Protein AF-A0A1Y5DKB1-F1 (afdb_monomer)

Structure (mmCIF, N/CA/C/O backbone):
data_AF-A0A1Y5DKB1-F1
#
_entry.id   AF-A0A1Y5DKB1-F1
#
loop_
_atom_site.group_PDB
_atom_site.id
_atom_site.type_symbol
_atom_site.label_atom_id
_atom_site.label_alt_id
_atom_site.label_comp_id
_atom_site.label_asym_id
_atom_site.label_entity_id
_atom_site.label_seq_id
_atom_site.pdbx_PDB_ins_code
_atom_site.Cartn_x
_atom_site.Cartn_y
_atom_site.Cartn_z
_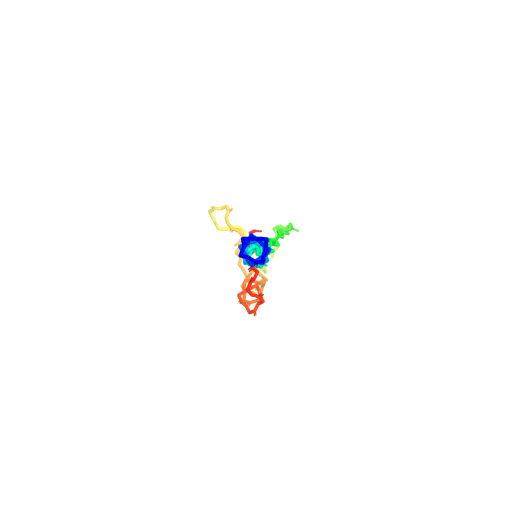atom_site.occupancy
_atom_site.B_iso_or_equiv
_atom_site.auth_seq_id
_atom_site.auth_comp_id
_atom_site.auth_asym_id
_atom_site.auth_atom_id
_atom_site.pdbx_PDB_model_num
ATOM 1 N N . MET A 1 1 ? -31.052 6.381 40.512 1.00 66.81 1 MET A N 1
ATOM 2 C CA . MET A 1 1 ? -29.783 7.057 40.149 1.00 66.81 1 MET A CA 1
ATOM 3 C C . MET A 1 1 ? -28.643 6.078 39.851 1.00 66.81 1 MET A C 1
ATOM 5 O O . MET A 1 1 ? -28.139 6.120 38.742 1.00 66.81 1 MET A O 1
ATOM 9 N N . LYS A 1 2 ? -28.303 5.122 40.736 1.00 77.31 2 LYS A N 1
ATOM 10 C CA . LYS A 1 2 ? -27.259 4.096 40.474 1.00 77.31 2 LYS A CA 1
ATOM 11 C C . LYS A 1 2 ? -27.398 3.341 39.136 1.00 77.31 2 LYS A C 1
ATOM 13 O O . LYS A 1 2 ? -26.417 3.206 38.421 1.00 77.31 2 LYS A O 1
ATOM 18 N N . LYS A 1 3 ? -28.610 2.906 38.762 1.00 87.06 3 LYS A N 1
ATOM 19 C CA . LYS A 1 3 ? -28.860 2.192 37.488 1.00 87.06 3 LYS A CA 1
ATOM 20 C C . LYS A 1 3 ? -28.578 3.044 36.240 1.00 87.06 3 LYS A C 1
ATOM 22 O O . LYS A 1 3 ? -28.107 2.519 35.243 1.00 87.06 3 LYS A O 1
ATOM 27 N N . ILE A 1 4 ? -28.834 4.351 36.320 1.00 90.88 4 ILE A N 1
ATOM 28 C CA . ILE A 1 4 ? -28.596 5.303 35.224 1.00 90.88 4 ILE A CA 1
ATOM 29 C C . ILE A 1 4 ? -27.090 5.517 35.043 1.00 90.88 4 ILE A C 1
ATOM 31 O O . ILE A 1 4 ? -26.593 5.491 33.926 1.00 90.88 4 ILE A O 1
ATOM 35 N N . ILE A 1 5 ? -26.351 5.643 36.148 1.00 93.19 5 ILE A N 1
ATOM 36 C CA . ILE A 1 5 ? -24.888 5.775 36.126 1.00 93.19 5 ILE A CA 1
ATOM 37 C C . ILE A 1 5 ? -24.239 4.534 35.497 1.00 93.19 5 ILE A C 1
ATOM 39 O O . ILE A 1 5 ? -23.370 4.664 34.642 1.00 93.19 5 ILE A O 1
ATOM 43 N N . ILE A 1 6 ? -24.700 3.336 35.871 1.00 93.25 6 ILE A N 1
ATOM 44 C CA . ILE A 1 6 ? -24.199 2.076 35.300 1.00 93.25 6 ILE A CA 1
ATOM 45 C C . ILE A 1 6 ? -24.465 2.013 33.78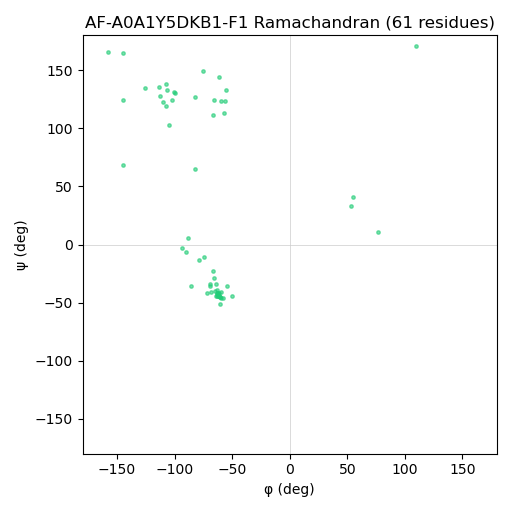9 1.00 93.25 6 ILE A C 1
ATOM 47 O O . ILE A 1 6 ? -23.576 1.630 33.035 1.00 93.25 6 ILE A O 1
ATOM 51 N N . LEU A 1 7 ? -25.646 2.447 33.335 1.00 92.56 7 LEU A N 1
ATOM 52 C CA . LEU A 1 7 ? -25.984 2.493 31.911 1.00 92.56 7 LEU A CA 1
ATOM 53 C C . LEU A 1 7 ? -25.024 3.397 31.120 1.00 92.56 7 LEU A C 1
ATOM 55 O O . LEU A 1 7 ? -24.523 2.981 30.078 1.00 92.56 7 LEU A O 1
ATOM 59 N N . TYR A 1 8 ? -24.722 4.596 31.627 1.00 92.25 8 TYR A N 1
ATOM 60 C CA . TYR A 1 8 ? -23.771 5.503 30.976 1.00 92.25 8 TYR A CA 1
ATOM 61 C C . TYR A 1 8 ? -22.354 4.926 30.905 1.00 92.25 8 TYR A C 1
ATOM 63 O O . TYR A 1 8 ? -21.695 5.061 29.876 1.00 92.25 8 TYR A O 1
ATOM 71 N N . ILE A 1 9 ? -21.901 4.240 31.959 1.00 91.00 9 ILE A N 1
ATOM 72 C CA . ILE A 1 9 ? -20.588 3.579 31.972 1.00 91.00 9 ILE A CA 1
ATOM 73 C C . ILE A 1 9 ? -20.535 2.465 30.921 1.00 91.00 9 ILE A C 1
ATOM 75 O O . ILE A 1 9 ? -19.569 2.386 30.167 1.00 91.00 9 ILE A O 1
ATOM 79 N N . CYS A 1 10 ? -21.578 1.635 30.822 1.00 86.38 10 CYS A N 1
ATOM 80 C CA . CYS A 1 10 ? -21.640 0.589 29.803 1.00 86.38 10 CYS A CA 1
ATOM 81 C C . CYS A 1 10 ? -21.586 1.174 28.386 1.00 86.38 10 CYS A C 1
ATOM 83 O O . CYS A 1 10 ? -20.811 0.692 27.567 1.00 86.38 10 CYS A O 1
ATOM 85 N N . ILE A 1 11 ? -22.344 2.238 28.105 1.00 87.69 11 ILE A N 1
ATOM 86 C CA . ILE A 1 11 ? -22.334 2.889 26.786 1.00 87.69 11 ILE A CA 1
ATOM 87 C C . ILE A 1 11 ? -20.935 3.425 26.456 1.00 87.69 11 ILE A C 1
ATOM 89 O O . ILE A 1 11 ? -20.436 3.180 25.361 1.00 87.69 11 ILE A O 1
ATOM 93 N N . PHE A 1 12 ? -20.277 4.083 27.415 1.00 83.62 12 PHE A N 1
ATOM 94 C CA . PHE A 1 12 ? -18.937 4.639 27.226 1.00 83.62 12 PHE A CA 1
ATOM 95 C C . PHE A 1 12 ? -17.882 3.560 26.920 1.00 83.62 12 PHE A C 1
ATOM 97 O O . PHE A 1 12 ? -17.063 3.730 26.015 1.00 83.62 12 PHE A O 1
ATOM 104 N N . VAL A 1 13 ? -17.934 2.423 27.622 1.00 82.44 13 VAL A N 1
ATOM 105 C CA . VAL A 1 13 ? -17.021 1.287 27.397 1.00 82.44 13 VAL A CA 1
ATOM 106 C C . VAL A 1 13 ? -17.283 0.60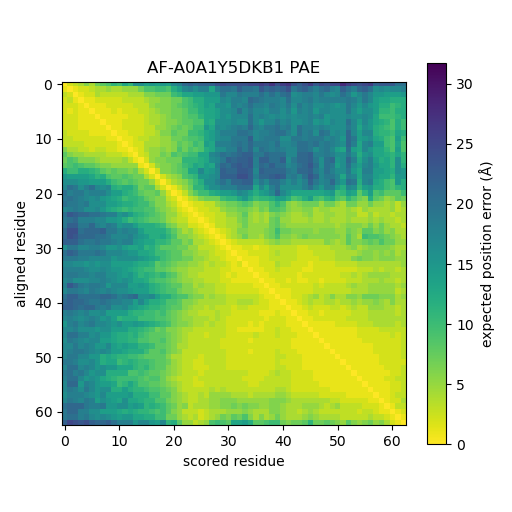2 26.052 1.00 82.44 13 VAL A C 1
ATOM 108 O O . VAL A 1 13 ? -16.341 0.160 25.404 1.00 82.44 13 VAL A O 1
ATOM 111 N N . PHE A 1 14 ? -18.531 0.540 25.580 1.00 73.44 14 PHE A N 1
ATOM 112 C CA . PHE A 1 14 ? -18.822 -0.035 24.262 1.00 73.44 14 PHE A CA 1
ATOM 113 C C . PHE A 1 14 ? -18.298 0.839 23.112 1.00 73.44 14 PHE A C 1
ATOM 115 O O . PHE A 1 14 ? -17.794 0.306 22.122 1.00 73.44 14 PHE A O 1
ATOM 122 N N . SER A 1 15 ? -18.337 2.167 23.248 1.00 73.19 15 SER A N 1
ATOM 123 C CA . SER A 1 15 ? -17.855 3.091 22.210 1.00 73.19 15 SER A CA 1
ATOM 124 C C . SER A 1 15 ? -16.340 3.057 21.958 1.00 73.19 15 SER A C 1
ATOM 126 O O . SER A 1 15 ? -15.911 3.413 20.864 1.00 73.19 15 SER A O 1
ATOM 128 N N . SER A 1 16 ? -15.514 2.606 22.910 1.00 66.56 16 SER A N 1
ATOM 129 C CA . SER A 1 16 ? -14.053 2.552 22.727 1.00 66.56 16 SER A CA 1
ATOM 130 C C . SER A 1 16 ? -13.565 1.354 21.901 1.00 66.56 16 SER A C 1
ATOM 132 O O . SER A 1 16 ? -12.427 1.357 21.437 1.00 66.56 16 SER A O 1
ATOM 134 N N . SER A 1 17 ? -14.418 0.353 21.660 1.00 62.97 17 SER A N 1
ATOM 135 C CA . SER A 1 17 ? -14.060 -0.861 20.908 1.00 62.97 17 SER A CA 1
ATOM 136 C C . SER A 1 17 ? -13.938 -0.663 19.388 1.00 62.97 17 SER A C 1
ATOM 138 O O . SER A 1 17 ? -13.422 -1.538 18.697 1.00 62.97 17 SER A O 1
ATOM 140 N N . VAL A 1 18 ? -14.372 0.488 18.857 1.00 61.75 18 VAL A N 1
ATOM 141 C CA . VAL A 1 18 ? -14.428 0.754 17.404 1.00 61.75 18 VAL A CA 1
ATOM 142 C C . VAL A 1 18 ? -13.138 1.387 16.860 1.00 61.75 18 VAL A C 1
ATOM 144 O O . VAL A 1 18 ? -12.964 1.489 15.648 1.00 61.75 18 VAL A O 1
ATOM 147 N N . TYR A 1 19 ? -12.178 1.756 17.713 1.00 61.47 19 TYR A N 1
ATOM 148 C CA . TYR A 1 19 ? -10.879 2.257 17.250 1.00 61.47 19 TYR A CA 1
ATOM 149 C C . TYR A 1 19 ? -9.933 1.096 16.901 1.00 61.47 19 TYR A C 1
ATOM 151 O O . TYR A 1 19 ? -8.914 0.869 17.554 1.00 61.47 19 TYR A O 1
ATOM 159 N N . ALA A 1 20 ? -10.291 0.319 15.878 1.00 64.12 20 ALA A N 1
ATOM 160 C CA . ALA A 1 20 ? -9.376 -0.634 15.266 1.00 64.12 20 ALA A CA 1
ATOM 161 C C . ALA A 1 20 ? -8.249 0.158 14.585 1.00 64.12 20 ALA A C 1
ATOM 163 O O . ALA A 1 20 ? -8.483 0.879 13.614 1.00 64.12 20 ALA A O 1
ATOM 164 N N . GLN A 1 21 ? -7.030 0.069 15.121 1.00 67.69 21 GLN A N 1
ATOM 165 C CA . GLN A 1 21 ? -5.851 0.630 14.465 1.00 67.69 21 GLN A CA 1
ATOM 166 C C . GLN A 1 21 ? -5.715 -0.039 13.097 1.00 67.69 21 GLN A C 1
ATOM 168 O O . GLN A 1 21 ? -5.664 -1.268 13.018 1.00 67.69 21 GLN A O 1
ATOM 173 N N . LYS A 1 22 ? -5.689 0.754 12.022 1.00 69.25 22 LYS A N 1
ATOM 174 C CA . LYS A 1 22 ? -5.406 0.224 10.690 1.00 69.25 22 LYS A CA 1
ATOM 175 C C . LYS A 1 22 ? -4.062 -0.498 10.733 1.00 69.25 22 LYS A C 1
ATOM 177 O O . LYS A 1 22 ? -3.059 0.088 11.142 1.00 69.25 22 LYS A O 1
ATOM 182 N N . LEU A 1 23 ? -4.058 -1.771 10.353 1.00 77.69 23 LEU A N 1
ATOM 183 C CA . LEU A 1 23 ? -2.827 -2.538 10.243 1.00 77.69 23 LEU A CA 1
ATOM 184 C C . LEU A 1 23 ? -2.009 -1.918 9.102 1.00 77.69 23 LEU A C 1
ATOM 186 O O . LEU A 1 23 ? -2.528 -1.768 7.997 1.00 77.69 23 LEU A O 1
ATOM 190 N N . VAL A 1 24 ? -0.767 -1.524 9.388 1.00 81.50 24 VAL A N 1
ATOM 191 C CA . VAL A 1 24 ? 0.153 -0.977 8.385 1.00 81.50 24 VAL A CA 1
ATOM 192 C C . VAL A 1 24 ? 1.217 -2.021 8.090 1.00 81.50 24 VAL A C 1
ATOM 194 O O . VAL A 1 24 ? 1.963 -2.401 8.995 1.00 81.50 24 VAL A O 1
ATOM 197 N N . LEU A 1 25 ? 1.304 -2.471 6.839 1.00 80.50 25 LEU A N 1
ATOM 198 C CA . LEU A 1 25 ? 2.368 -3.365 6.389 1.00 80.50 25 LEU A CA 1
ATOM 199 C C . LEU A 1 25 ? 3.437 -2.565 5.640 1.00 80.50 25 LEU A C 1
ATOM 201 O O . LEU A 1 25 ? 3.113 -1.774 4.759 1.00 80.50 25 LEU A O 1
ATOM 205 N N . ARG A 1 26 ? 4.707 -2.773 5.996 1.00 81.81 26 ARG A N 1
ATOM 206 C CA . ARG A 1 26 ? 5.853 -2.145 5.327 1.00 81.81 26 ARG A CA 1
ATOM 207 C C . ARG A 1 26 ? 6.668 -3.198 4.606 1.00 81.81 26 ARG A C 1
ATOM 209 O O . ARG A 1 26 ? 7.074 -4.179 5.233 1.00 81.81 26 ARG A O 1
ATOM 216 N N . PHE A 1 27 ? 6.936 -2.977 3.327 1.00 77.88 27 PHE A N 1
ATOM 217 C CA . PHE A 1 27 ? 7.743 -3.890 2.526 1.00 77.88 27 PHE A CA 1
ATOM 218 C C . PHE A 1 27 ? 9.147 -3.324 2.356 1.00 77.88 27 PHE A C 1
ATOM 220 O O . PHE A 1 27 ? 9.326 -2.199 1.906 1.00 77.88 27 PHE A O 1
ATOM 227 N N . ASN A 1 28 ? 10.147 -4.112 2.747 1.00 75.75 28 ASN A N 1
ATOM 228 C CA . ASN A 1 28 ? 11.541 -3.801 2.467 1.00 75.75 28 ASN A CA 1
ATOM 229 C C . ASN A 1 28 ? 12.004 -4.731 1.349 1.00 75.75 28 ASN A C 1
ATOM 231 O O . ASN A 1 28 ? 12.200 -5.926 1.577 1.00 75.75 28 ASN A O 1
ATOM 235 N N . THR A 1 29 ? 12.081 -4.199 0.138 1.00 75.00 29 THR A N 1
ATOM 236 C CA . THR A 1 29 ? 12.375 -4.949 -1.082 1.00 75.00 29 THR A CA 1
ATOM 237 C C . THR A 1 29 ? 13.556 -4.308 -1.795 1.00 75.00 29 THR A C 1
ATOM 239 O O . THR A 1 29 ? 13.618 -3.089 -1.943 1.00 75.00 29 THR A O 1
ATOM 242 N N . ASP A 1 30 ? 14.498 -5.134 -2.243 1.00 85.56 30 ASP A N 1
ATOM 243 C CA . ASP A 1 30 ? 15.658 -4.670 -3.002 1.00 85.56 30 ASP A CA 1
ATOM 244 C C . ASP A 1 30 ? 15.264 -4.325 -4.443 1.00 85.56 30 ASP A C 1
ATOM 246 O O . ASP A 1 30 ? 14.355 -4.931 -5.015 1.00 85.56 30 ASP A O 1
ATOM 250 N N . GLU A 1 31 ? 15.959 -3.366 -5.055 1.00 90.44 31 GLU A N 1
ATOM 251 C CA . GLU A 1 31 ? 15.807 -3.033 -6.476 1.00 90.44 31 GLU A CA 1
ATOM 252 C C . GLU A 1 31 ? 16.077 -4.271 -7.350 1.00 90.44 31 GLU A C 1
ATOM 254 O O . GLU A 1 31 ? 17.196 -4.783 -7.420 1.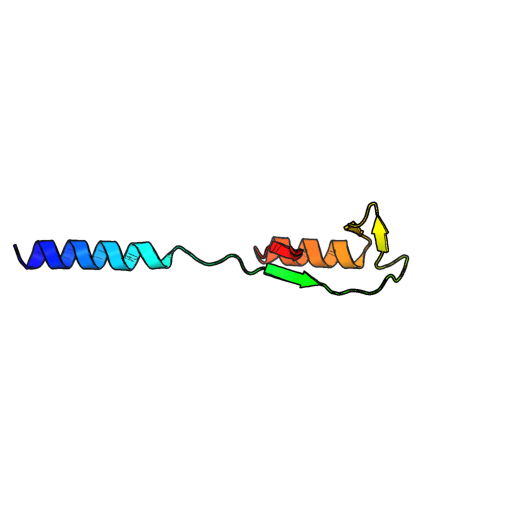00 90.44 31 GLU A O 1
ATOM 259 N N . PHE A 1 32 ? 15.037 -4.757 -8.025 1.00 91.81 32 PHE A N 1
ATOM 260 C CA . PHE A 1 32 ? 15.059 -5.966 -8.839 1.00 91.81 32 PHE A CA 1
ATOM 261 C C . PHE A 1 32 ? 14.162 -5.806 -10.073 1.00 91.81 32 PHE A C 1
ATOM 263 O O . PHE A 1 32 ? 13.098 -6.423 -10.214 1.00 91.81 32 PHE A O 1
ATOM 270 N N . ALA A 1 33 ? 14.584 -4.929 -10.983 1.00 92.00 33 ALA A N 1
ATOM 271 C CA . ALA A 1 33 ? 13.879 -4.702 -12.235 1.00 92.00 33 ALA A CA 1
ATOM 272 C C . ALA A 1 33 ? 13.820 -5.989 -13.096 1.00 92.00 33 ALA A C 1
ATOM 274 O O . ALA A 1 33 ? 14.784 -6.758 -13.125 1.00 92.00 33 ALA A O 1
ATOM 275 N N . PRO A 1 34 ? 12.715 -6.231 -13.828 1.00 91.94 34 PRO A N 1
ATOM 276 C CA . PRO A 1 34 ? 11.536 -5.368 -13.966 1.00 91.94 34 PRO A CA 1
ATOM 277 C C . PRO A 1 34 ? 10.458 -5.607 -12.893 1.00 91.94 34 PRO A C 1
ATOM 279 O O . PRO A 1 34 ? 9.367 -5.061 -13.004 1.00 91.94 34 PRO A O 1
ATOM 282 N N . PHE A 1 35 ? 10.716 -6.454 -11.893 1.00 91.69 35 PHE A N 1
ATOM 283 C CA . PHE A 1 35 ? 9.691 -6.964 -10.976 1.00 91.69 35 PHE A CA 1
ATOM 284 C C . PHE A 1 35 ? 9.419 -6.040 -9.783 1.00 91.69 35 PHE A C 1
ATOM 286 O O . PHE A 1 35 ? 8.273 -5.929 -9.346 1.00 91.69 35 PHE A O 1
ATOM 293 N N . HIS A 1 36 ? 10.461 -5.380 -9.284 1.00 91.38 36 HIS A N 1
ATOM 294 C CA . HIS A 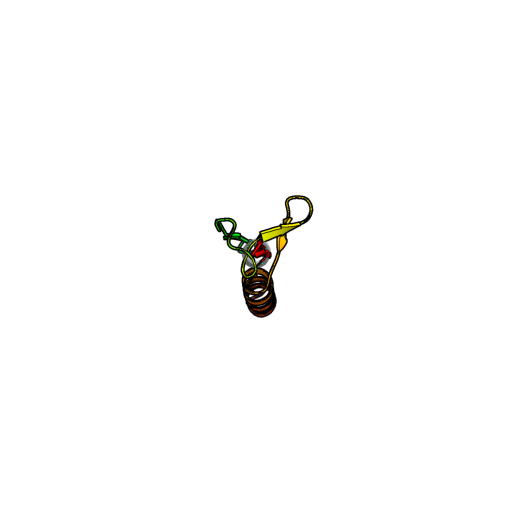1 36 ? 10.401 -4.391 -8.213 1.00 91.38 36 HIS A CA 1
ATOM 295 C C . HIS A 1 36 ? 11.443 -3.304 -8.484 1.00 91.38 36 HIS A C 1
ATOM 297 O O . HIS A 1 36 ? 12.613 -3.621 -8.679 1.00 91.38 36 HIS A O 1
ATOM 303 N N . TYR A 1 37 ? 11.033 -2.044 -8.545 1.00 92.56 37 TYR A N 1
ATOM 304 C CA . TYR A 1 37 ? 11.935 -0.919 -8.787 1.00 92.56 37 TYR A CA 1
ATOM 305 C C . TYR A 1 37 ? 11.338 0.395 -8.289 1.00 92.56 37 TYR A C 1
ATOM 307 O O . TYR A 1 37 ? 10.136 0.470 -8.055 1.00 92.56 37 TYR A O 1
ATOM 315 N N . SER A 1 38 ? 12.138 1.452 -8.171 1.00 91.50 38 SER A N 1
ATOM 316 C CA . SER A 1 38 ? 11.637 2.768 -7.754 1.00 91.50 38 SER A CA 1
ATOM 317 C C . SER A 1 38 ? 11.410 3.729 -8.925 1.00 91.50 38 SER A C 1
ATOM 319 O O . SER A 1 38 ? 12.311 3.977 -9.725 1.00 91.50 38 SER A O 1
ATOM 321 N N . ILE A 1 39 ? 10.231 4.358 -8.981 1.00 91.44 39 ILE A N 1
ATOM 322 C CA . ILE A 1 39 ? 9.968 5.552 -9.805 1.00 91.44 39 ILE A CA 1
ATOM 323 C C . ILE A 1 39 ? 9.786 6.731 -8.854 1.00 91.44 39 ILE A C 1
ATOM 325 O O . ILE A 1 39 ? 8.928 6.687 -7.977 1.00 91.44 39 ILE A O 1
ATOM 329 N N . GLU A 1 40 ? 10.598 7.783 -9.006 1.00 89.88 40 GLU A N 1
ATOM 330 C CA . GLU A 1 40 ? 10.524 8.992 -8.160 1.00 89.88 40 GLU A CA 1
ATOM 331 C C . GLU A 1 40 ? 10.595 8.684 -6.647 1.00 89.88 40 GLU A C 1
ATOM 333 O O . GLU A 1 40 ? 9.966 9.344 -5.822 1.00 89.88 40 GLU A O 1
ATOM 338 N N . GLY A 1 41 ? 11.353 7.645 -6.276 1.00 85.44 41 GLY A N 1
ATOM 339 C CA . GLY A 1 41 ? 11.500 7.200 -4.886 1.00 85.44 41 GLY A CA 1
ATOM 340 C C . GLY A 1 41 ? 10.307 6.416 -4.325 1.00 85.44 41 GLY A C 1
ATOM 341 O O . GLY A 1 41 ? 10.266 6.177 -3.121 1.00 85.44 41 GLY A O 1
ATOM 342 N N . LYS A 1 42 ? 9.342 6.015 -5.165 1.00 86.62 42 LYS A N 1
ATOM 343 C CA . LYS A 1 42 ? 8.232 5.127 -4.794 1.00 86.62 42 LYS A CA 1
ATOM 344 C C . LYS A 1 42 ? 8.426 3.738 -5.386 1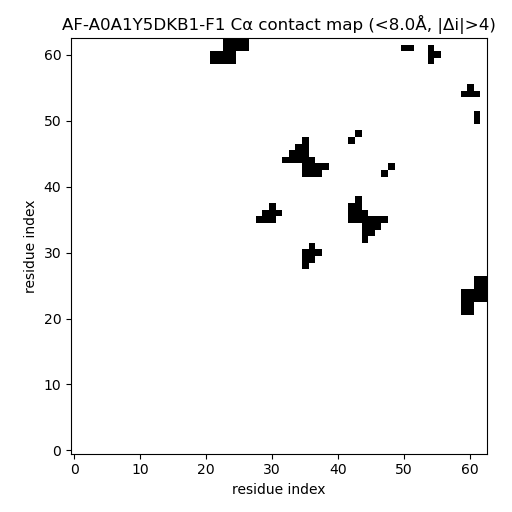.00 86.62 42 LYS A C 1
ATOM 346 O O . LYS A 1 42 ? 8.656 3.613 -6.591 1.00 86.62 42 LYS A O 1
ATOM 351 N N . ALA A 1 43 ? 8.246 2.713 -4.555 1.00 89.06 43 ALA A N 1
ATOM 352 C CA . ALA A 1 43 ? 8.227 1.325 -4.998 1.00 89.06 43 ALA A CA 1
ATOM 353 C C . ALA A 1 43 ? 7.179 1.134 -6.108 1.00 89.06 43 ALA A C 1
ATOM 355 O O . ALA A 1 43 ? 6.055 1.627 -6.022 1.00 89.06 43 ALA A O 1
ATOM 356 N N . SER A 1 44 ? 7.583 0.460 -7.174 1.00 90.75 44 SER A N 1
ATOM 357 C CA . SER A 1 44 ? 6.834 0.232 -8.406 1.00 90.75 44 SER A CA 1
ATOM 358 C C . SER A 1 44 ? 7.160 -1.151 -8.973 1.00 90.75 44 SER A C 1
ATOM 360 O O . SER A 1 44 ? 8.149 -1.789 -8.605 1.00 90.75 44 SER A O 1
ATOM 362 N N . GLY A 1 45 ? 6.328 -1.608 -9.903 1.00 92.12 45 GLY A N 1
ATOM 363 C CA . GLY A 1 45 ? 6.520 -2.856 -10.632 1.0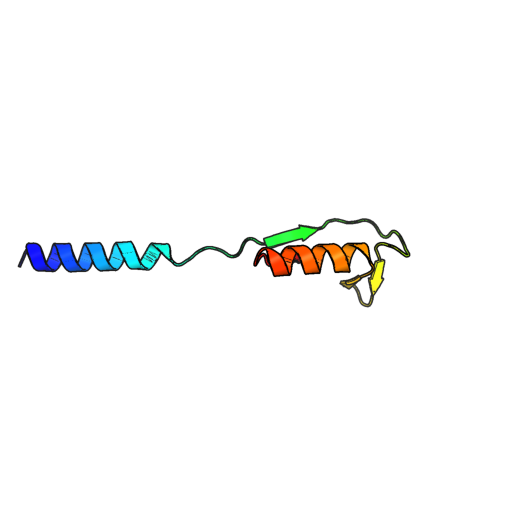0 92.12 45 GLY A CA 1
ATOM 364 C C . GLY A 1 45 ? 5.523 -3.951 -10.240 1.00 92.12 45 GLY A C 1
ATOM 365 O O . GLY A 1 45 ? 4.796 -3.816 -9.255 1.00 92.12 45 GLY A O 1
ATOM 366 N N . PRO A 1 46 ? 5.499 -5.065 -10.992 1.00 94.38 46 PRO A N 1
ATOM 367 C CA . PRO A 1 46 ? 4.484 -6.109 -10.863 1.00 94.38 46 PRO A CA 1
ATOM 368 C C . PRO A 1 46 ? 4.316 -6.681 -9.452 1.00 94.38 46 PRO A C 1
ATOM 370 O O . PRO A 1 46 ? 3.205 -7.018 -9.050 1.00 94.38 46 PRO A O 1
ATOM 373 N N . VAL A 1 47 ? 5.404 -6.806 -8.685 1.00 92.12 47 VAL A N 1
ATOM 374 C CA . VAL A 1 47 ? 5.333 -7.319 -7.308 1.00 92.12 47 VAL A CA 1
ATOM 375 C C . VAL A 1 47 ? 4.603 -6.330 -6.399 1.00 92.12 47 VAL A C 1
ATOM 377 O O . VAL A 1 47 ? 3.773 -6.741 -5.589 1.00 92.12 47 VAL A O 1
ATOM 380 N N . VAL A 1 48 ? 4.864 -5.031 -6.571 1.00 90.94 48 VAL A N 1
ATOM 381 C CA . VAL A 1 48 ? 4.203 -3.954 -5.820 1.00 90.94 48 VAL A CA 1
ATOM 382 C C . VAL A 1 48 ? 2.718 -3.900 -6.157 1.00 90.94 48 VAL A C 1
ATOM 384 O O . VAL A 1 48 ? 1.896 -3.765 -5.255 1.00 90.94 48 VAL A O 1
ATOM 387 N N . ASP A 1 49 ? 2.358 -4.095 -7.426 1.00 92.69 49 ASP A N 1
ATOM 388 C CA . ASP A 1 49 ? 0.958 -4.117 -7.865 1.00 92.69 49 ASP A CA 1
ATOM 389 C C . ASP A 1 49 ? 0.169 -5.264 -7.213 1.00 92.69 49 ASP A C 1
ATOM 391 O O . ASP A 1 49 ? -0.940 -5.061 -6.714 1.00 92.69 49 ASP A O 1
ATOM 395 N N . ILE A 1 50 ? 0.752 -6.467 -7.156 1.00 92.88 50 ILE A N 1
ATOM 396 C CA . ILE A 1 50 ? 0.133 -7.636 -6.506 1.00 92.88 50 ILE A CA 1
ATOM 397 C C . ILE A 1 50 ? -0.047 -7.392 -5.005 1.00 92.88 50 ILE A C 1
ATOM 399 O O . ILE A 1 50 ? -1.102 -7.703 -4.446 1.00 9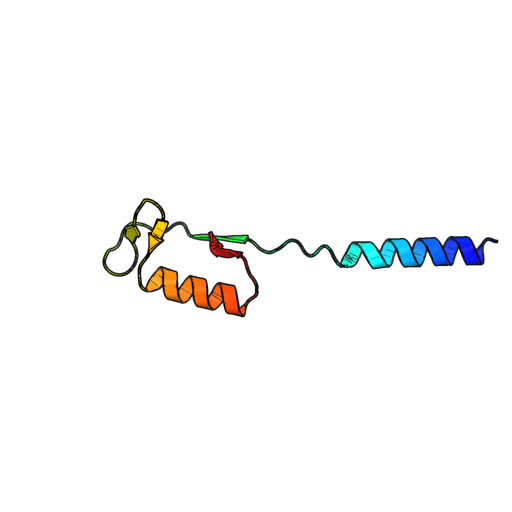2.88 50 ILE A O 1
ATOM 403 N N . ILE A 1 51 ? 0.976 -6.837 -4.354 1.00 91.12 51 ILE A N 1
ATOM 404 C CA . ILE A 1 51 ? 0.937 -6.498 -2.932 1.00 91.12 51 ILE A CA 1
ATOM 405 C C . ILE A 1 51 ? -0.169 -5.480 -2.662 1.00 91.12 51 ILE A C 1
ATOM 407 O O . ILE A 1 51 ? -1.021 -5.729 -1.814 1.00 91.12 51 ILE A O 1
ATOM 411 N N . ASN A 1 52 ? -0.207 -4.379 -3.412 1.00 91.06 52 ASN A N 1
ATOM 412 C CA . ASN A 1 52 ? -1.211 -3.333 -3.239 1.00 91.06 52 ASN A CA 1
ATOM 413 C C . ASN A 1 52 ? -2.628 -3.876 -3.432 1.00 91.06 52 ASN A C 1
ATOM 415 O O . ASN A 1 52 ? -3.511 -3.576 -2.629 1.00 91.06 52 ASN A O 1
ATOM 419 N N . TYR A 1 53 ? -2.830 -4.745 -4.426 1.00 94.00 53 TYR A N 1
ATOM 420 C CA . TYR A 1 53 ? -4.106 -5.426 -4.621 1.00 94.00 53 TYR A CA 1
ATOM 421 C C . TYR A 1 53 ? -4.487 -6.303 -3.417 1.00 94.00 53 TYR A C 1
ATOM 423 O O . TYR A 1 53 ? -5.629 -6.272 -2.956 1.00 94.00 53 TYR A O 1
ATOM 431 N N . ALA A 1 54 ? -3.544 -7.074 -2.869 1.00 92.44 54 ALA A N 1
ATOM 432 C CA . ALA A 1 54 ? -3.791 -7.882 -1.677 1.00 92.44 54 ALA A CA 1
ATOM 433 C C . ALA A 1 54 ? -4.124 -7.011 -0.452 1.00 92.44 54 ALA A C 1
ATOM 435 O O . ALA A 1 54 ? -5.061 -7.322 0.285 1.00 92.44 54 ALA A O 1
ATOM 436 N N . CYS A 1 55 ? -3.408 -5.902 -0.260 1.00 90.88 55 CYS A N 1
ATOM 437 C CA . CYS A 1 55 ? -3.647 -4.953 0.825 1.00 90.88 55 CYS A CA 1
ATOM 438 C C . CYS A 1 55 ? -5.031 -4.302 0.724 1.00 90.88 55 CYS A C 1
ATOM 440 O O . CYS A 1 55 ? -5.760 -4.257 1.717 1.00 90.88 55 CYS A O 1
ATOM 442 N N . GLU A 1 56 ? -5.442 -3.904 -0.483 1.00 91.31 56 GLU A N 1
ATOM 443 C CA . GLU A 1 56 ? -6.786 -3.388 -0.757 1.00 91.31 56 GLU A CA 1
ATOM 444 C C . GLU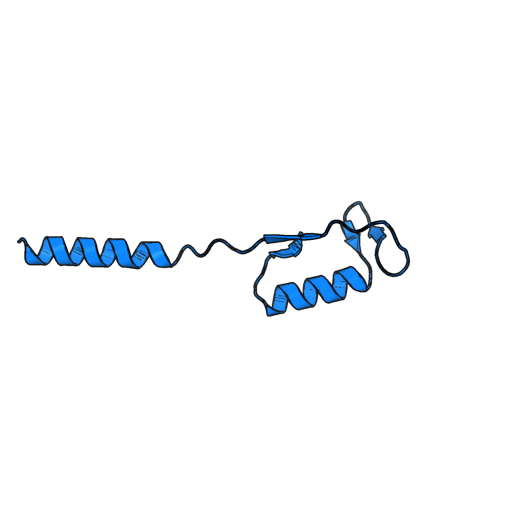 A 1 56 ? -7.864 -4.416 -0.378 1.00 91.31 56 GLU A C 1
ATOM 446 O O . GLU A 1 56 ? -8.827 -4.086 0.316 1.00 91.31 56 GLU A O 1
ATOM 451 N N . LYS A 1 57 ? -7.687 -5.690 -0.759 1.00 93.06 57 LYS A N 1
ATOM 452 C CA . LYS A 1 57 ? -8.644 -6.760 -0.423 1.00 93.06 57 LYS A CA 1
ATOM 453 C C . LYS A 1 57 ? -8.737 -7.060 1.067 1.00 93.06 57 LYS A C 1
ATOM 455 O O . LYS A 1 57 ? -9.794 -7.492 1.523 1.00 93.06 57 LYS A O 1
ATOM 460 N N . LEU A 1 58 ? -7.659 -6.841 1.812 1.00 89.50 58 LEU A N 1
ATOM 461 C CA . LEU A 1 58 ? -7.605 -7.080 3.252 1.00 89.50 58 LEU A CA 1
ATOM 462 C C . LEU A 1 58 ? -7.939 -5.832 4.084 1.00 89.50 58 LEU A C 1
ATOM 464 O O . LEU A 1 58 ? -8.014 -5.936 5.306 1.00 89.50 58 LEU A O 1
ATOM 468 N N . ASN A 1 59 ? -8.172 -4.680 3.443 1.00 86.44 59 ASN A N 1
ATOM 469 C CA . ASN A 1 59 ? -8.374 -3.387 4.102 1.00 86.44 59 ASN A CA 1
ATOM 470 C C . ASN A 1 59 ? -7.203 -3.021 5.044 1.00 86.44 59 ASN A C 1
ATOM 472 O O . ASN A 1 59 ? -7.399 -2.548 6.166 1.00 86.44 59 ASN A O 1
ATOM 476 N N . ILE A 1 60 ? -5.983 -3.303 4.578 1.00 86.94 60 ILE A N 1
ATOM 477 C CA . ILE A 1 60 ? -4.700 -3.027 5.237 1.00 86.94 60 ILE A CA 1
ATOM 478 C C . ILE A 1 60 ? -4.033 -1.880 4.473 1.00 86.94 60 ILE A C 1
ATOM 480 O O . ILE A 1 60 ? -4.032 -1.876 3.243 1.00 86.94 60 ILE A O 1
ATOM 484 N N . ASP A 1 61 ? -3.437 -0.925 5.185 1.00 84.62 61 ASP A N 1
ATOM 485 C CA . ASP A 1 61 ? -2.648 0.129 4.545 1.00 84.62 61 ASP A CA 1
ATOM 486 C C . ASP A 1 61 ? -1.230 -0.420 4.266 1.00 84.62 61 ASP A C 1
ATOM 488 O O . ASP A 1 61 ? -0.564 -0.924 5.174 1.00 84.62 61 ASP A O 1
ATOM 492 N N . CYS A 1 62 ? -0.753 -0.329 3.023 1.00 84.50 62 CYS A N 1
ATOM 493 C CA . CYS A 1 62 ? 0.593 -0.763 2.631 1.00 84.50 62 CYS A CA 1
ATOM 494 C C . CYS A 1 62 ? 1.449 0.431 2.209 1.00 84.50 62 CYS A C 1
ATOM 496 O O . CYS A 1 62 ? 0.956 1.339 1.535 1.00 84.50 62 CYS A O 1
ATOM 498 N N . VAL A 1 63 ? 2.700 0.453 2.681 1.00 71.00 63 VAL A N 1
ATOM 499 C CA . VAL A 1 63 ? 3.643 1.577 2.534 1.00 71.00 63 VAL A CA 1
ATOM 500 C C . VAL A 1 63 ? 5.024 1.075 2.151 1.00 71.00 63 VAL A C 1
ATOM 502 O O . VAL A 1 63 ? 5.467 0.065 2.753 1.00 71.00 63 VAL A O 1
#

Foldseek 3Di:
DVVVVVVVVVVVVVVVVPPDPAAEDEDDDDDDPPAWHDDVNDIDHVVVVVVVVVCVVVVHHYD

pLDDT: mean 84.59, std 9.44, range [61.47, 94.38]

Solvent-accessible surface area (backbone atoms only — not comparable to full-atom values): 3906 Å² total; per-residue (Å²): 108,71,71,60,54,51,51,54,52,53,54,56,61,60,65,64,72,73,74,69,75,75,53,74,50,74,75,91,76,72,85,42,77,81,42,28,37,69,59,97,86,37,85,32,39,63,56,46,54,54,49,52,53,53,25,61,77,67,72,34,50,73,90

Radius of gyration: 21.3 Å; Cα contacts (8 Å, |Δi|>4): 49; chains: 1; bounding box: 46×17×54 Å

Sequence (63 aa):
MKKIIILYICIFVFSSSVYAQKLVLRFNTDEFAPFHYSIEGKASGPVVDIINYACEKLNIDCV

Secondary structure (DSSP, 8-state):
-HHHHHHHHHHHHHHGGG--PPPEE------BTTTBEEETTEEESHHHHHHHHHHHHHT-EE-

Nearest PDB structures (foldseek):
  8hnj-assembly1_A  TM=7.631E-01  e=4.049E-01  Escherichia coli 908519
  4f3p-assembly1_A  TM=7.322E-01  e=5.001E-01  Burkholderia pseudomallei 1710b
  6h30-assembly2_B  TM=7.270E-01  e=8.186E-01  Lactococcus lactis subsp. lactis Il1403
  8blj-assembly3_F  TM=8.912E-01  e=3.119E+00  Homo sapiens

Mean predicted aligned error: 8.88 Å